Protein AF-A0A7W1DJZ7-F1 (afdb_monomer)

Nearest PDB structures (foldseek):
  4xce-assembly1_H  TM=2.435E-01  e=8.761E+00  Homo sapiens
  4x6c-assembly1_A  TM=1.626E-01  e=9.303E+00  Homo sapiens

Secondary structure (DSSP, 8-state):
-HHHHHHHHHHHHHHHHHHTB-TTHHHHHHHHHHHHH-S--S-HHHHTTSTT--S--HHHHHHHHHH--B-HHHHHHHHHHSPPTT-TTSPPPB--EEEEEE-TT-TT-TTPEEEE-TT-TT-SEEEEEEEEEPPPB----------

Mean predicted aligned error: 12.3 Å

Radius of gyration: 19.79 Å; Cα contacts (8 Å, |Δi|>4): 154; chains: 1; bounding box: 42×34×57 Å

Structure (mmCIF, N/CA/C/O backbone):
data_AF-A0A7W1DJZ7-F1
#
_entry.id   AF-A0A7W1DJZ7-F1
#
loop_
_atom_site.group_PDB
_atom_site.id
_atom_site.type_symbol
_atom_site.label_atom_id
_atom_site.label_alt_id
_atom_site.label_comp_id
_atom_site.label_asym_id
_atom_site.label_entity_id
_atom_site.label_seq_id
_atom_site.pdbx_PDB_ins_code
_atom_site.Cartn_x
_atom_site.Cartn_y
_atom_site.Cartn_z
_atom_site.occupancy
_atom_site.B_iso_or_equiv
_atom_site.auth_seq_id
_atom_site.auth_comp_id
_atom_site.auth_asym_id
_atom_site.auth_atom_id
_atom_site.pdbx_PDB_model_num
ATOM 1 N N . MET A 1 1 ? -9.803 -17.907 22.586 1.00 56.53 1 MET A N 1
ATOM 2 C CA . MET A 1 1 ? -10.602 -16.677 22.417 1.00 56.53 1 MET A CA 1
ATOM 3 C C . MET A 1 1 ? -9.814 -15.678 21.581 1.00 56.53 1 MET A C 1
ATOM 5 O O . MET A 1 1 ? -10.307 -15.305 20.534 1.00 56.53 1 MET A O 1
ATOM 9 N N . GLU A 1 2 ? -8.538 -15.445 21.903 1.00 64.69 2 GLU A N 1
ATOM 10 C CA . GLU A 1 2 ? -7.638 -14.523 21.177 1.00 64.69 2 GLU A CA 1
ATOM 11 C C . GLU A 1 2 ? -7.531 -14.709 19.653 1.00 64.69 2 GLU A C 1
ATOM 13 O O . GLU A 1 2 ? -7.484 -13.737 18.910 1.00 64.69 2 GLU A O 1
ATOM 18 N N . THR A 1 3 ? -7.536 -15.943 19.140 1.00 74.06 3 THR A N 1
ATOM 19 C CA . THR A 1 3 ? -7.428 -16.176 17.686 1.00 74.06 3 THR A CA 1
ATOM 20 C C . THR A 1 3 ? -8.658 -15.689 16.919 1.00 74.06 3 THR A C 1
ATOM 22 O O . THR A 1 3 ? -8.542 -15.283 15.768 1.00 74.06 3 THR A O 1
ATOM 25 N N . PHE A 1 4 ? -9.843 -15.737 17.535 1.00 80.06 4 PHE A N 1
ATOM 26 C CA . PHE A 1 4 ? -11.073 -15.260 16.905 1.00 80.06 4 PHE A CA 1
ATOM 27 C C . PHE A 1 4 ? -11.070 -13.733 16.801 1.00 80.06 4 PHE A C 1
ATOM 29 O O . PHE A 1 4 ? -11.406 -13.200 15.747 1.00 80.06 4 PHE A O 1
ATOM 36 N N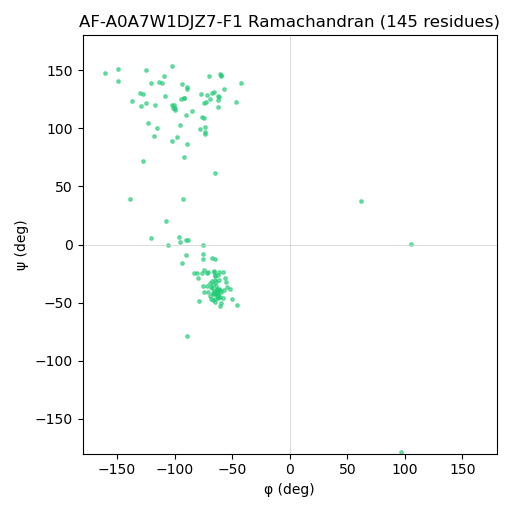 . ASP A 1 5 ? -10.602 -13.058 17.850 1.00 80.69 5 ASP A N 1
ATOM 37 C CA . ASP A 1 5 ? -10.486 -11.600 17.891 1.00 80.69 5 ASP A CA 1
ATOM 38 C C . ASP A 1 5 ? -9.432 -11.103 16.890 1.00 80.69 5 ASP A C 1
ATOM 40 O O . ASP A 1 5 ? -9.704 -10.194 16.108 1.00 80.69 5 ASP A O 1
ATOM 44 N N . ALA A 1 6 ? -8.281 -11.779 16.802 1.00 80.50 6 ALA A N 1
ATOM 45 C CA . ALA A 1 6 ? -7.252 -11.478 15.806 1.00 80.50 6 ALA A CA 1
ATOM 46 C C . ALA A 1 6 ? -7.744 -11.692 14.360 1.00 80.50 6 ALA A C 1
ATOM 48 O O . ALA A 1 6 ? -7.486 -10.872 13.479 1.00 80.50 6 ALA A O 1
ATOM 49 N N . LEU A 1 7 ? -8.491 -12.771 14.097 1.00 85.50 7 LEU A N 1
ATOM 50 C CA . LEU A 1 7 ? -9.089 -13.013 12.780 1.00 85.50 7 LEU A CA 1
ATOM 51 C C . LEU A 1 7 ? -10.175 -11.986 12.439 1.00 85.50 7 LEU A C 1
ATOM 53 O O . LEU A 1 7 ? -10.330 -11.633 11.270 1.00 85.50 7 LEU A O 1
ATOM 57 N N . HIS A 1 8 ? -10.930 -11.517 13.432 1.00 86.75 8 HIS A N 1
ATOM 58 C CA . HIS A 1 8 ? -11.924 -10.467 13.249 1.00 86.75 8 HIS A CA 1
ATOM 59 C C . HIS A 1 8 ? -11.259 -9.124 12.926 1.00 86.75 8 HIS A C 1
ATOM 61 O O . HIS A 1 8 ? -11.645 -8.481 11.953 1.00 86.75 8 HIS A O 1
ATOM 67 N N . ALA A 1 9 ? -10.218 -8.747 13.673 1.00 84.44 9 ALA A N 1
ATOM 68 C CA . ALA A 1 9 ? -9.414 -7.558 13.396 1.00 84.44 9 ALA A CA 1
ATOM 69 C C . ALA A 1 9 ? -8.809 -7.611 11.985 1.00 84.44 9 ALA A C 1
ATOM 71 O O . ALA A 1 9 ? -8.959 -6.672 11.209 1.00 84.44 9 ALA A O 1
ATOM 72 N N . PHE A 1 10 ? -8.237 -8.755 11.595 1.00 86.44 10 PHE A N 1
ATOM 73 C CA . PHE A 1 10 ? -7.684 -8.942 10.253 1.00 86.44 10 PHE A CA 1
ATOM 74 C C . PHE A 1 10 ? -8.735 -8.816 9.142 1.00 86.44 10 PHE A C 1
ATOM 76 O O . PHE A 1 10 ? -8.462 -8.239 8.091 1.00 86.44 10 PHE A O 1
ATOM 83 N N . ARG A 1 11 ? -9.948 -9.341 9.351 1.00 89.50 11 ARG A N 1
ATOM 84 C CA . ARG A 1 11 ? -11.052 -9.163 8.394 1.00 89.50 11 ARG A CA 1
ATOM 85 C C . ARG A 1 11 ? -11.460 -7.700 8.283 1.00 89.50 11 ARG A C 1
ATOM 87 O O . ARG A 1 11 ? -11.531 -7.195 7.171 1.00 89.50 11 ARG A O 1
ATOM 94 N N . SER A 1 12 ? -11.635 -7.023 9.416 1.00 89.00 12 SER A N 1
ATOM 95 C CA . SER A 1 12 ? -11.980 -5.601 9.444 1.00 89.00 12 SER A CA 1
ATOM 96 C C . SER A 1 12 ? -10.923 -4.747 8.741 1.00 89.00 12 SER A C 1
ATOM 98 O O . SER A 1 12 ? -11.273 -3.853 7.981 1.00 89.00 12 SER A O 1
ATOM 100 N N . PHE A 1 13 ? -9.637 -5.052 8.938 1.00 89.25 13 PHE A N 1
ATOM 101 C CA . PHE A 1 13 ? -8.545 -4.386 8.231 1.00 89.25 13 PHE A CA 1
ATOM 102 C C . PHE A 1 13 ? -8.640 -4.589 6.715 1.00 89.25 13 PHE A C 1
ATOM 104 O O . PHE A 1 13 ? -8.492 -3.639 5.952 1.00 89.25 13 PHE A O 1
ATOM 111 N N . ARG A 1 14 ? -8.904 -5.823 6.262 1.00 91.25 14 ARG A N 1
ATOM 112 C CA . ARG A 1 14 ? -9.040 -6.135 4.830 1.00 91.25 14 ARG A CA 1
ATOM 113 C C . ARG A 1 14 ? -10.215 -5.404 4.189 1.00 91.25 14 ARG A C 1
ATOM 115 O O . ARG A 1 14 ? -10.068 -4.954 3.056 1.00 91.25 14 ARG A O 1
ATOM 122 N N . ASP A 1 15 ? -11.333 -5.286 4.898 1.00 92.25 15 ASP A N 1
ATOM 123 C CA . ASP A 1 15 ? -12.508 -4.556 4.420 1.00 92.25 15 ASP A CA 1
ATOM 124 C C . ASP A 1 15 ? -12.183 -3.059 4.279 1.00 92.25 15 ASP A C 1
ATOM 126 O O . ASP A 1 15 ? -12.342 -2.500 3.195 1.00 92.25 15 ASP A O 1
ATOM 130 N N . SER A 1 16 ? -11.590 -2.442 5.308 1.00 92.06 16 SER A N 1
ATOM 131 C CA . SER A 1 16 ? -11.139 -1.042 5.258 1.00 92.06 16 SER A CA 1
ATOM 132 C C . SER A 1 16 ? -10.072 -0.794 4.183 1.00 92.06 16 SER A C 1
ATOM 134 O O . SER A 1 16 ? -10.080 0.234 3.507 1.00 92.06 16 SER A O 1
ATOM 136 N N . PHE A 1 17 ? -9.145 -1.738 3.988 1.00 91.31 17 PHE A N 1
ATOM 137 C CA . PHE A 1 17 ? -8.142 -1.658 2.927 1.00 91.31 17 PHE A CA 1
ATOM 138 C C . PHE A 1 17 ? -8.797 -1.688 1.545 1.00 91.31 17 PHE A C 1
ATOM 140 O O . PHE A 1 17 ? -8.403 -0.923 0.669 1.00 91.31 17 PHE A O 1
ATOM 147 N N . TYR A 1 18 ? -9.807 -2.540 1.351 1.00 92.19 18 TYR A N 1
ATOM 148 C CA . TYR A 1 18 ? -10.540 -2.618 0.092 1.00 92.19 18 TYR A CA 1
ATOM 149 C C . TYR A 1 18 ? -11.291 -1.314 -0.218 1.00 92.19 18 TYR A C 1
ATOM 151 O O . TYR A 1 18 ? -11.318 -0.897 -1.373 1.00 92.19 18 TYR A O 1
ATOM 159 N N . GLU A 1 19 ? -11.826 -0.629 0.798 1.00 93.06 19 GLU A N 1
ATOM 160 C CA . GLU A 1 19 ? -12.464 0.690 0.648 1.00 93.06 19 GLU A CA 1
ATOM 161 C C . GLU A 1 19 ? -11.488 1.800 0.220 1.00 93.06 19 GLU A C 1
ATOM 163 O O . GLU A 1 19 ? -11.906 2.767 -0.410 1.00 93.06 19 GLU A O 1
ATOM 168 N N . CYS A 1 20 ? -10.185 1.651 0.483 1.00 92.31 20 CYS A N 1
ATOM 169 C CA . CYS A 1 20 ? -9.160 2.593 0.011 1.00 92.31 20 CYS A CA 1
ATOM 170 C C . CYS A 1 20 ? -8.841 2.435 -1.491 1.00 92.31 20 CYS A C 1
ATOM 172 O O . CYS A 1 20 ? -8.063 3.213 -2.054 1.00 92.31 20 CYS A O 1
ATOM 174 N N . LEU A 1 21 ? -9.373 1.397 -2.144 1.00 91.38 21 LEU A N 1
ATOM 175 C CA . LEU A 1 21 ? -9.121 1.094 -3.547 1.00 91.38 21 LEU A CA 1
ATOM 176 C C . LEU A 1 21 ? -10.305 1.555 -4.400 1.00 91.38 21 LEU A C 1
ATOM 178 O O . LEU A 1 21 ? -11.404 1.020 -4.312 1.00 91.38 21 LEU A O 1
ATOM 182 N N . ASP A 1 22 ? -10.056 2.493 -5.309 1.00 87.31 22 ASP A N 1
ATOM 183 C CA . ASP A 1 22 ? -11.098 3.032 -6.182 1.00 87.31 22 ASP A CA 1
ATOM 184 C C . ASP A 1 22 ? -11.214 2.215 -7.475 1.00 87.31 22 ASP A C 1
ATOM 186 O O . ASP A 1 22 ? -12.108 1.394 -7.697 1.00 87.31 22 ASP A O 1
ATOM 190 N N . ARG A 1 23 ? -10.286 2.458 -8.406 1.00 88.06 23 ARG A N 1
ATOM 191 C CA . ARG A 1 23 ? -10.367 1.904 -9.756 1.00 88.06 23 ARG A CA 1
ATOM 192 C C . ARG A 1 23 ? -9.621 0.583 -9.791 1.00 88.06 23 ARG A C 1
ATOM 194 O O . ARG A 1 23 ? -8.432 0.540 -9.492 1.00 88.06 23 ARG A O 1
ATOM 201 N N . ARG A 1 24 ? -10.311 -0.469 -10.250 1.00 84.50 24 ARG A N 1
ATOM 202 C CA . ARG A 1 24 ? -9.802 -1.855 -10.301 1.00 84.50 24 ARG A CA 1
ATOM 203 C C . ARG A 1 24 ? -9.464 -2.423 -8.914 1.00 84.50 24 ARG A C 1
ATOM 205 O O . ARG A 1 24 ? -8.517 -3.198 -8.803 1.00 84.50 24 ARG A O 1
ATOM 212 N N . ALA A 1 25 ? -10.267 -2.076 -7.906 1.00 86.81 25 ALA A N 1
ATOM 213 C CA . ALA A 1 25 ? -10.112 -2.510 -6.518 1.00 86.81 25 ALA A CA 1
ATOM 214 C C . ALA A 1 25 ? -9.840 -4.012 -6.376 1.00 86.81 25 ALA A C 1
ATOM 216 O O . ALA A 1 25 ? -8.809 -4.387 -5.836 1.00 86.81 25 ALA A O 1
ATOM 217 N N . ASP A 1 26 ? -10.669 -4.862 -6.989 1.00 87.31 26 ASP A N 1
ATOM 218 C CA . ASP A 1 26 ? -10.457 -6.315 -7.017 1.00 87.31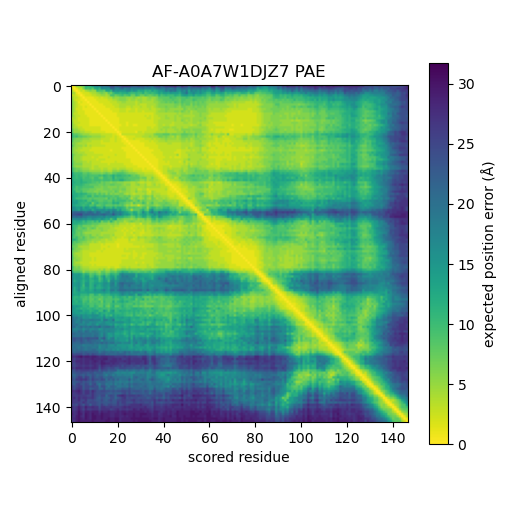 26 ASP A CA 1
ATOM 219 C C . ASP A 1 26 ? -9.040 -6.727 -7.457 1.00 87.31 26 ASP A C 1
ATOM 221 O O . ASP A 1 26 ? -8.409 -7.580 -6.843 1.00 87.31 26 ASP A O 1
ATOM 225 N N . ALA A 1 27 ? -8.538 -6.136 -8.546 1.00 86.50 27 ALA A N 1
ATOM 226 C CA . ALA A 1 27 ? -7.252 -6.518 -9.123 1.00 86.50 27 ALA A CA 1
ATOM 227 C C . ALA A 1 27 ? -6.076 -5.984 -8.296 1.00 86.50 27 ALA A C 1
ATOM 229 O O . ALA A 1 27 ? -5.065 -6.667 -8.163 1.00 86.50 27 ALA A O 1
ATOM 230 N N . LEU A 1 28 ? -6.211 -4.782 -7.728 1.00 87.50 28 LEU A N 1
ATOM 231 C CA . LEU A 1 28 ? -5.233 -4.228 -6.791 1.00 87.50 28 LEU A CA 1
ATOM 232 C C . LEU A 1 28 ? -5.192 -5.040 -5.494 1.00 87.50 28 LEU A C 1
ATOM 234 O O . LEU A 1 28 ? -4.115 -5.328 -4.987 1.00 87.50 28 LEU A O 1
ATOM 238 N N . PHE A 1 29 ? -6.348 -5.472 -5.002 1.00 89.31 29 PHE A N 1
ATOM 239 C CA . PHE A 1 29 ? -6.453 -6.284 -3.802 1.00 89.31 29 PHE A CA 1
ATOM 240 C C . PHE A 1 29 ? -5.829 -7.673 -3.990 1.00 89.31 29 PHE A C 1
ATOM 24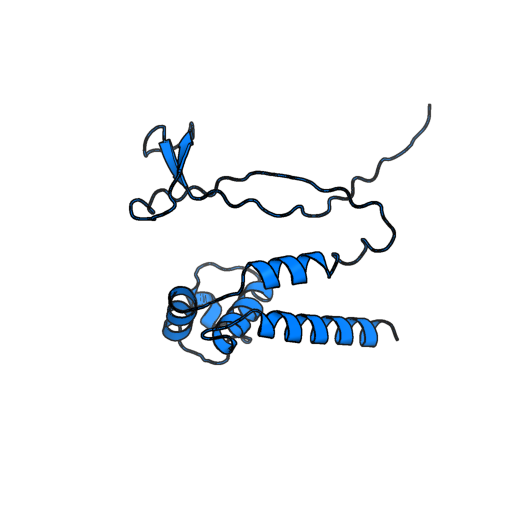2 O O . PHE A 1 29 ? -5.019 -8.093 -3.166 1.00 89.31 29 PHE A O 1
ATOM 249 N N . GLU A 1 30 ? -6.140 -8.365 -5.094 1.00 88.00 30 GLU A N 1
ATOM 250 C CA . GLU A 1 30 ? -5.495 -9.642 -5.443 1.00 88.00 30 GLU A CA 1
ATOM 251 C C . GLU A 1 30 ? -3.976 -9.478 -5.625 1.00 88.00 30 GLU A C 1
ATOM 253 O O . GLU A 1 30 ? -3.207 -10.334 -5.185 1.00 88.00 30 GLU A O 1
ATOM 258 N N . LEU A 1 31 ? -3.525 -8.369 -6.226 1.00 86.69 31 LEU A N 1
ATOM 259 C CA . LEU A 1 31 ? -2.103 -8.056 -6.369 1.00 86.69 31 LEU A CA 1
ATOM 260 C C . LEU A 1 31 ? -1.418 -7.881 -5.008 1.00 86.69 31 LEU A C 1
ATOM 262 O O . LEU A 1 31 ? -0.339 -8.432 -4.801 1.00 86.69 31 LEU A O 1
ATOM 266 N N . THR A 1 32 ? -2.025 -7.135 -4.084 1.00 89.06 32 THR A N 1
ATOM 267 C CA . THR A 1 32 ? -1.486 -6.936 -2.733 1.00 89.06 32 THR A CA 1
ATOM 268 C C . THR A 1 32 ? -1.427 -8.252 -1.963 1.00 89.06 32 THR A C 1
ATOM 270 O O . THR A 1 32 ? -0.402 -8.557 -1.359 1.00 89.06 32 THR A O 1
ATOM 273 N N . ASP A 1 33 ? -2.475 -9.074 -2.033 1.00 87.50 33 ASP A N 1
ATOM 274 C CA . ASP A 1 33 ? -2.508 -10.393 -1.387 1.00 87.50 33 ASP A CA 1
ATOM 275 C C . ASP A 1 33 ? -1.431 -11.333 -1.969 1.00 87.50 33 ASP A C 1
ATOM 277 O O . ASP A 1 33 ? -0.759 -12.053 -1.228 1.00 87.50 33 ASP A O 1
ATOM 281 N N . ALA A 1 34 ? -1.188 -11.277 -3.284 1.00 86.88 34 ALA A N 1
ATOM 282 C CA . ALA A 1 34 ? -0.096 -11.992 -3.946 1.00 86.88 34 ALA A CA 1
ATOM 283 C C . ALA A 1 34 ? 1.294 -11.479 -3.550 1.00 86.88 34 ALA A C 1
ATOM 285 O O . ALA A 1 34 ? 2.185 -12.291 -3.315 1.00 86.88 34 ALA A O 1
ATOM 286 N N . LEU A 1 35 ? 1.483 -10.162 -3.440 1.00 88.06 35 LEU A N 1
ATOM 287 C CA . LEU A 1 35 ? 2.741 -9.556 -2.993 1.00 88.06 35 LEU A CA 1
ATOM 288 C C . LEU A 1 35 ? 3.090 -9.960 -1.560 1.00 88.06 35 LEU A C 1
ATOM 290 O O . LEU A 1 35 ? 4.230 -10.325 -1.297 1.00 88.06 35 LEU A O 1
ATOM 294 N N . LEU A 1 36 ? 2.113 -9.914 -0.652 1.00 87.25 36 LEU A N 1
ATOM 295 C CA . LEU A 1 36 ? 2.309 -10.254 0.760 1.00 87.25 36 LEU A CA 1
ATOM 296 C C . LEU A 1 36 ? 2.503 -11.760 0.990 1.00 87.25 36 LEU A C 1
ATOM 298 O O . LEU A 1 36 ? 3.108 -12.147 1.986 1.00 87.25 36 LEU A O 1
ATOM 302 N N . SER A 1 37 ? 1.996 -12.602 0.085 1.00 85.62 37 SER A N 1
ATOM 303 C CA . SER A 1 37 ? 2.109 -14.065 0.184 1.00 85.62 37 SER A CA 1
ATOM 304 C C . SER A 1 37 ? 3.314 -14.641 -0.565 1.00 85.62 37 SER A C 1
ATOM 306 O O . SER A 1 37 ? 3.662 -15.803 -0.356 1.00 85.62 37 SER A O 1
ATOM 308 N N . ALA A 1 38 ? 3.933 -13.872 -1.463 1.00 84.69 38 ALA A N 1
ATOM 309 C CA . ALA A 1 38 ? 5.073 -14.332 -2.240 1.00 84.69 38 ALA A CA 1
ATOM 310 C C . ALA A 1 38 ? 6.353 -14.326 -1.392 1.00 84.69 38 ALA A C 1
ATOM 312 O O . ALA A 1 38 ? 6.720 -13.316 -0.801 1.00 84.69 38 ALA A O 1
ATOM 313 N N . GLU A 1 39 ? 7.079 -15.444 -1.392 1.00 79.75 39 GLU A N 1
ATOM 314 C CA . GLU A 1 39 ? 8.374 -15.561 -0.705 1.00 79.75 39 GLU A CA 1
ATOM 315 C C . GLU A 1 39 ? 9.463 -14.710 -1.381 1.00 79.75 39 GLU A C 1
ATOM 317 O O . GLU A 1 39 ? 10.306 -14.109 -0.717 1.00 79.75 39 GLU A O 1
ATOM 322 N N . ALA A 1 40 ? 9.431 -14.627 -2.713 1.00 80.44 40 ALA A N 1
ATOM 323 C CA . ALA A 1 40 ? 10.320 -13.787 -3.502 1.00 80.44 40 ALA A CA 1
ATOM 324 C C . ALA A 1 40 ? 9.626 -13.318 -4.786 1.00 80.44 40 ALA A C 1
ATOM 326 O O . ALA A 1 40 ? 8.933 -14.084 -5.458 1.00 80.44 40 ALA A O 1
ATOM 327 N N . VAL A 1 41 ? 9.856 -12.058 -5.160 1.00 79.88 41 VAL A N 1
ATOM 328 C CA . VAL A 1 41 ? 9.265 -11.453 -6.360 1.00 79.88 41 VAL A CA 1
ATOM 329 C C . VAL A 1 41 ? 10.368 -11.115 -7.352 1.00 79.88 41 VAL A C 1
ATOM 331 O O . VAL A 1 41 ? 11.051 -10.105 -7.225 1.00 79.88 41 VAL A O 1
ATOM 334 N N . SER A 1 42 ? 10.547 -11.965 -8.364 1.00 79.56 42 SER A N 1
ATOM 335 C CA . SER A 1 42 ? 11.534 -11.724 -9.429 1.00 79.56 42 SER A CA 1
ATOM 336 C C . SER A 1 42 ? 11.013 -10.800 -10.535 1.00 79.56 42 SER A C 1
ATOM 338 O O . SER A 1 42 ? 11.796 -10.182 -11.248 1.00 79.56 42 SER A O 1
ATOM 340 N N . SER A 1 43 ? 9.691 -10.731 -10.721 1.00 79.81 43 SER A N 1
ATOM 341 C CA . SER A 1 43 ? 9.031 -9.881 -11.717 1.00 79.81 43 SER A CA 1
ATOM 342 C C . SER A 1 43 ? 7.555 -9.682 -11.355 1.00 79.81 43 SER A C 1
ATOM 344 O O . SER A 1 43 ? 6.942 -10.627 -10.851 1.00 79.81 43 SER A O 1
ATOM 346 N N . PRO A 1 44 ? 6.938 -8.525 -11.672 1.00 77.94 44 PRO A N 1
ATOM 347 C CA . PRO A 1 44 ? 5.506 -8.310 -11.467 1.00 77.94 44 PRO A CA 1
ATOM 348 C C . PRO A 1 44 ? 4.636 -9.380 -12.135 1.00 77.94 44 PRO A C 1
ATOM 350 O O . PRO A 1 44 ? 3.652 -9.822 -11.557 1.00 77.94 44 PRO A O 1
ATOM 353 N N . VAL A 1 45 ? 5.025 -9.882 -13.313 1.00 80.19 45 VAL A N 1
ATOM 354 C CA . VAL A 1 45 ? 4.271 -10.945 -14.005 1.00 80.19 45 VAL A CA 1
ATOM 355 C C . VAL A 1 45 ? 4.265 -12.242 -13.206 1.00 80.19 45 VAL A C 1
ATOM 357 O O . VAL A 1 45 ? 3.275 -12.969 -13.229 1.00 80.19 45 VAL A O 1
ATOM 360 N N . HIS A 1 46 ? 5.336 -12.526 -12.464 1.00 80.12 46 HIS A N 1
ATOM 361 C CA . HIS A 1 46 ? 5.429 -13.736 -11.654 1.00 80.12 46 HIS A CA 1
ATOM 362 C C . HIS A 1 46 ? 4.349 -13.783 -10.559 1.00 80.12 46 HIS A C 1
ATOM 364 O O . HIS A 1 46 ? 3.900 -14.864 -10.188 1.00 80.12 46 HIS A O 1
ATOM 370 N N . LEU A 1 47 ? 3.856 -12.624 -10.107 1.00 80.88 47 LEU A N 1
ATOM 371 C CA . LEU A 1 47 ? 2.762 -12.535 -9.135 1.00 80.88 47 LEU A CA 1
ATOM 372 C C . LEU A 1 47 ? 1.440 -13.076 -9.685 1.00 80.88 47 LEU A C 1
ATOM 374 O O . LEU A 1 47 ? 0.637 -13.605 -8.925 1.00 80.88 47 LEU A O 1
ATOM 378 N N . SER A 1 48 ? 1.235 -13.029 -11.005 1.00 79.06 48 SER A N 1
ATOM 379 C CA . SER A 1 48 ? 0.039 -13.607 -11.633 1.00 79.06 48 SER A CA 1
ATOM 380 C C . SER A 1 48 ? -0.026 -15.137 -11.549 1.00 79.06 48 SER A C 1
ATOM 382 O O . SER A 1 48 ? -1.073 -15.715 -11.832 1.00 79.06 48 SER A O 1
ATOM 384 N N . LEU A 1 49 ? 1.078 -15.786 -11.157 1.00 77.38 49 LEU A N 1
ATOM 385 C CA . LEU A 1 49 ? 1.163 -17.230 -10.932 1.00 77.38 49 LEU A CA 1
ATOM 386 C C . LEU A 1 49 ? 0.836 -17.625 -9.484 1.00 77.38 49 LEU A C 1
ATOM 388 O O . LEU A 1 49 ? 0.731 -18.815 -9.193 1.00 77.38 49 LEU A O 1
ATOM 392 N N . GLN A 1 50 ? 0.705 -16.658 -8.570 1.00 76.75 50 GLN A N 1
ATOM 393 C CA . GLN A 1 50 ? 0.386 -16.934 -7.171 1.00 76.75 50 GLN A CA 1
ATOM 394 C C . GLN A 1 50 ? -1.060 -17.416 -7.029 1.00 76.75 50 GLN A C 1
ATOM 396 O O . GLN A 1 50 ? -1.959 -16.945 -7.723 1.00 76.75 50 GLN A O 1
ATOM 401 N N . ALA A 1 51 ? -1.302 -18.331 -6.087 1.00 68.88 51 ALA A N 1
ATOM 402 C CA . ALA A 1 51 ? -2.630 -18.912 -5.860 1.00 68.88 51 ALA A CA 1
ATOM 403 C C . ALA A 1 51 ? -3.697 -17.873 -5.452 1.00 68.88 51 ALA A C 1
ATOM 405 O O . ALA A 1 51 ? -4.895 -18.094 -5.643 1.00 68.88 51 ALA A O 1
ATOM 406 N N . SER A 1 52 ? -3.267 -16.741 -4.893 1.00 71.62 52 SER A N 1
ATOM 407 C CA . SER A 1 52 ? -4.109 -15.593 -4.549 1.00 71.62 52 SER A CA 1
ATOM 408 C C . SER A 1 52 ? -4.556 -14.775 -5.765 1.00 71.62 52 SER A C 1
ATOM 410 O O . SER A 1 52 ? -5.594 -14.119 -5.699 1.00 71.62 52 SER A O 1
ATOM 412 N N . HIS A 1 53 ? -3.851 -14.860 -6.898 1.00 68.69 53 HIS A N 1
ATOM 413 C CA . HIS A 1 53 ? -4.188 -14.141 -8.123 1.00 68.69 53 HIS A CA 1
ATOM 414 C C . HIS A 1 53 ? -5.148 -14.971 -8.988 1.00 68.69 53 HIS A C 1
ATOM 416 O O . HIS A 1 53 ? -4.757 -15.737 -9.872 1.00 68.69 53 HIS A O 1
ATOM 422 N N . ARG A 1 54 ? -6.448 -14.844 -8.714 1.00 69.00 54 ARG A N 1
ATOM 423 C CA . ARG A 1 54 ? -7.494 -15.696 -9.305 1.00 69.00 54 ARG A CA 1
ATOM 424 C C . ARG A 1 54 ? -7.889 -15.248 -10.707 1.00 69.00 54 ARG A C 1
ATOM 426 O O . ARG A 1 54 ? -8.361 -16.058 -11.506 1.00 69.00 54 ARG A O 1
ATOM 433 N N . ARG A 1 55 ? -7.689 -13.972 -11.039 1.00 67.44 55 ARG A N 1
ATOM 434 C CA . ARG A 1 55 ? -8.018 -13.409 -12.356 1.00 67.44 55 ARG A CA 1
ATOM 435 C C . ARG A 1 55 ? -6.798 -13.498 -13.280 1.00 67.44 55 ARG A C 1
ATOM 437 O O . ARG A 1 55 ? -6.093 -12.527 -13.524 1.00 67.44 55 ARG A O 1
ATOM 444 N N . GLY A 1 56 ? -6.529 -14.714 -13.759 1.00 58.56 56 GLY A N 1
ATOM 445 C CA . GLY A 1 56 ? -5.276 -15.165 -14.385 1.00 58.56 56 GLY A CA 1
ATOM 446 C C . GLY A 1 56 ? -4.840 -14.541 -15.719 1.00 58.56 56 GLY A C 1
ATOM 447 O O . GLY A 1 56 ? -4.637 -15.267 -16.686 1.00 58.56 56 GLY A O 1
ATOM 448 N N . TRP A 1 57 ? -4.597 -13.231 -15.782 1.00 64.00 57 TRP A N 1
ATOM 449 C CA . TRP A 1 57 ? -3.916 -12.622 -16.929 1.00 64.00 57 TRP A CA 1
ATOM 450 C C . TRP A 1 57 ? -2.884 -11.589 -16.476 1.00 64.00 57 TRP A C 1
ATOM 452 O O . TRP A 1 57 ? -3.228 -10.603 -15.831 1.00 64.00 57 TRP A O 1
ATOM 462 N N . GLY A 1 58 ? -1.618 -11.759 -16.876 1.00 64.75 58 GLY A N 1
ATOM 463 C CA . GLY A 1 58 ? -0.560 -10.771 -16.616 1.00 64.75 58 GLY A CA 1
ATOM 464 C C . GLY A 1 58 ? -0.863 -9.379 -17.196 1.00 64.75 58 GLY A C 1
ATOM 465 O O . GLY A 1 58 ? -0.392 -8.374 -16.673 1.00 64.75 58 GLY A O 1
ATOM 466 N N . SER A 1 59 ? -1.715 -9.288 -18.225 1.00 70.12 59 SER A N 1
ATOM 467 C CA . SER A 1 59 ? -2.215 -8.009 -18.751 1.00 70.12 59 SER A CA 1
ATOM 468 C C . SER A 1 59 ? -3.161 -7.294 -17.784 1.00 70.12 59 SER A C 1
ATOM 470 O O . SER A 1 59 ? -3.157 -6.066 -17.723 1.00 70.12 59 SER A O 1
ATOM 472 N N . LEU A 1 60 ? -3.951 -8.038 -17.001 1.00 72.69 60 LEU A N 1
ATOM 473 C CA . LEU A 1 60 ? -4.827 -7.468 -15.980 1.00 72.69 60 LEU A CA 1
ATOM 474 C C . LEU A 1 60 ? -4.005 -6.850 -14.848 1.00 72.69 60 LEU A C 1
ATOM 476 O O . LEU A 1 60 ? -4.367 -5.773 -14.381 1.00 72.69 60 LEU A O 1
ATOM 480 N N . LEU A 1 61 ? -2.884 -7.482 -14.485 1.00 81.38 61 LEU A N 1
ATOM 481 C CA . LEU A 1 61 ? -1.931 -6.973 -13.500 1.00 81.38 61 LEU A CA 1
ATOM 482 C C . LEU A 1 61 ? -1.339 -5.629 -13.934 1.00 81.38 61 LEU A C 1
ATOM 484 O O . LEU A 1 61 ? -1.443 -4.645 -13.206 1.00 81.38 61 LEU A O 1
ATOM 488 N N . TYR A 1 62 ? -0.789 -5.545 -15.148 1.00 81.81 62 TYR A N 1
ATOM 489 C CA . TYR A 1 62 ? -0.236 -4.280 -15.641 1.00 81.81 62 TYR A CA 1
ATOM 490 C C . TYR A 1 62 ? -1.295 -3.202 -15.790 1.00 81.81 62 TYR A C 1
ATOM 492 O O . TYR A 1 62 ? -1.075 -2.054 -15.418 1.00 81.81 62 TYR A O 1
ATOM 500 N N . ALA A 1 63 ? -2.477 -3.571 -16.266 1.00 82.31 63 ALA A N 1
ATOM 501 C CA . ALA A 1 63 ? -3.548 -2.614 -16.400 1.00 82.31 63 ALA A CA 1
ATOM 502 C C . ALA A 1 63 ? -4.118 -2.195 -15.024 1.00 82.31 63 ALA A C 1
ATOM 504 O O . ALA A 1 63 ? -4.654 -1.099 -14.916 1.00 82.31 63 ALA A O 1
ATOM 505 N N . ALA A 1 64 ? -3.987 -3.004 -13.965 1.00 85.25 64 ALA A N 1
ATOM 506 C CA . ALA A 1 64 ? -4.262 -2.595 -12.585 1.00 85.25 64 ALA A CA 1
ATOM 507 C C . ALA A 1 64 ? -3.197 -1.645 -12.031 1.00 85.25 64 ALA A C 1
ATOM 509 O O . ALA A 1 64 ? -3.556 -0.707 -11.340 1.00 85.25 64 ALA A O 1
ATOM 510 N N . LEU A 1 65 ? -1.922 -1.811 -12.377 1.00 85.06 65 LEU A N 1
ATOM 511 C CA . LEU A 1 65 ? -0.875 -0.858 -11.992 1.00 85.06 65 LEU A CA 1
ATOM 512 C C . LEU A 1 65 ? -1.013 0.482 -12.727 1.00 85.06 65 LEU A C 1
ATOM 514 O O . LEU A 1 65 ? -0.919 1.542 -12.123 1.00 85.06 65 LEU A O 1
ATOM 518 N N . GLU A 1 66 ? -1.277 0.438 -14.029 1.00 87.19 66 GLU A N 1
ATOM 519 C CA . GLU A 1 66 ? -1.377 1.632 -14.871 1.00 87.19 66 GLU A CA 1
ATOM 520 C C . GLU A 1 66 ? -2.683 2.395 -14.635 1.00 87.19 66 GLU A C 1
ATOM 522 O O . GLU A 1 66 ? -2.715 3.626 -14.599 1.00 87.19 66 GLU A O 1
ATOM 527 N N . HIS A 1 67 ? -3.787 1.661 -14.478 1.00 87.00 67 HIS A N 1
ATOM 528 C CA . HIS A 1 67 ? -5.106 2.253 -14.319 1.00 87.00 67 HIS A CA 1
ATOM 529 C C . HIS A 1 67 ? -5.628 2.174 -12.883 1.00 87.00 67 HIS A C 1
ATOM 531 O O . HIS A 1 67 ? -6.719 2.666 -12.612 1.00 87.00 67 HIS A O 1
ATOM 537 N N . GLY A 1 68 ? -4.894 1.599 -11.947 1.00 87.06 68 GLY A N 1
ATOM 538 C CA . GLY A 1 68 ? -5.292 1.562 -10.547 1.00 87.06 68 GLY A CA 1
ATOM 539 C C . GLY A 1 68 ? -5.438 2.962 -9.972 1.00 87.06 68 GLY A C 1
ATOM 540 O O . GLY A 1 68 ? -4.742 3.895 -10.380 1.00 87.06 68 GLY A O 1
ATOM 541 N N . ARG A 1 69 ? -6.373 3.125 -9.041 1.00 91.25 69 ARG A N 1
ATOM 542 C CA . ARG A 1 69 ? -6.446 4.318 -8.195 1.00 91.25 69 ARG A CA 1
ATOM 543 C C . ARG A 1 69 ? -6.569 3.863 -6.752 1.00 91.25 69 ARG A C 1
ATOM 545 O O . ARG A 1 69 ? -7.376 2.985 -6.463 1.00 91.25 69 ARG A O 1
ATOM 552 N N . ILE A 1 70 ? -5.721 4.436 -5.911 1.00 91.25 70 ILE A N 1
ATOM 553 C CA . ILE A 1 70 ? -5.626 4.159 -4.484 1.00 91.25 70 ILE A CA 1
ATOM 554 C C . ILE A 1 70 ? -5.722 5.513 -3.799 1.00 91.25 70 ILE A C 1
ATOM 556 O O . ILE A 1 70 ? -4.981 6.432 -4.171 1.00 91.25 70 ILE A O 1
ATOM 560 N N . ASP A 1 71 ? -6.606 5.630 -2.817 1.00 91.31 71 ASP A N 1
ATOM 561 C CA . ASP A 1 71 ? -6.589 6.762 -1.904 1.00 91.31 71 ASP A CA 1
ATOM 562 C C . ASP A 1 71 ? -5.397 6.592 -0.955 1.00 91.31 71 ASP A C 1
ATOM 564 O O . ASP A 1 71 ? -5.435 5.863 0.038 1.00 91.31 71 ASP A O 1
ATOM 568 N N . ALA A 1 72 ? -4.283 7.226 -1.323 1.00 88.31 72 ALA A N 1
ATOM 569 C CA . ALA A 1 72 ? -3.043 7.131 -0.569 1.00 88.31 72 ALA A CA 1
ATOM 570 C C . ALA A 1 72 ? -3.160 7.748 0.832 1.00 88.31 72 ALA A C 1
ATOM 572 O O . ALA A 1 72 ? -2.409 7.344 1.716 1.00 88.31 72 ALA A O 1
ATOM 573 N N . GLU A 1 73 ? -4.060 8.711 1.041 1.00 89.19 73 GLU A N 1
ATOM 574 C CA . GLU A 1 73 ? -4.239 9.331 2.352 1.00 89.19 73 GLU A CA 1
ATOM 575 C C . GLU A 1 73 ? -5.070 8.432 3.262 1.00 89.19 73 GLU A C 1
ATOM 577 O O . GLU A 1 73 ? -4.616 8.097 4.355 1.00 89.19 73 GLU A O 1
ATOM 582 N N . ALA A 1 74 ? -6.205 7.928 2.771 1.00 88.50 74 ALA A N 1
ATOM 583 C CA . ALA A 1 74 ? -7.010 6.955 3.506 1.00 88.50 74 ALA A CA 1
ATOM 584 C C . ALA A 1 74 ? -6.193 5.703 3.871 1.00 88.50 74 ALA A C 1
ATOM 586 O O . ALA A 1 74 ? -6.274 5.210 4.998 1.00 88.50 74 ALA A O 1
ATOM 587 N N . LEU A 1 75 ? -5.333 5.236 2.958 1.00 89.19 75 LEU A N 1
ATOM 588 C CA . LEU A 1 75 ? -4.436 4.113 3.223 1.00 89.19 75 LEU A CA 1
ATOM 589 C C . LEU A 1 75 ? -3.404 4.429 4.316 1.00 89.19 75 LEU A C 1
ATOM 591 O O . LEU A 1 75 ? -3.150 3.584 5.174 1.00 89.19 75 LEU A O 1
ATOM 595 N N . ARG A 1 76 ? -2.799 5.625 4.313 1.00 87.38 76 ARG A N 1
ATOM 596 C CA . ARG A 1 76 ? -1.868 6.038 5.379 1.00 87.38 76 ARG A CA 1
ATOM 597 C C . ARG A 1 76 ? -2.567 6.106 6.727 1.00 87.38 76 ARG A C 1
ATOM 599 O O . ARG A 1 76 ? -2.015 5.622 7.709 1.00 87.38 76 ARG A O 1
ATOM 606 N N . GLU A 1 77 ? -3.764 6.682 6.771 1.00 88.38 77 GLU A N 1
ATOM 607 C CA . GLU A 1 77 ? -4.553 6.749 7.998 1.00 88.38 77 GLU A CA 1
ATOM 608 C C . GLU A 1 77 ? -4.913 5.356 8.518 1.00 88.38 77 GLU A C 1
ATOM 610 O O . GLU A 1 77 ? -4.811 5.116 9.718 1.00 88.38 77 GLU A O 1
ATOM 615 N N . LEU A 1 78 ? -5.302 4.433 7.633 1.00 88.19 78 LEU A N 1
ATOM 616 C CA . LEU A 1 78 ? -5.583 3.046 7.998 1.00 88.19 78 LEU A CA 1
ATOM 617 C C . LEU A 1 78 ? -4.348 2.379 8.618 1.00 88.19 78 LEU A C 1
ATOM 619 O O . LEU A 1 78 ? -4.424 1.846 9.719 1.00 88.19 78 LEU A O 1
ATOM 623 N N . LEU A 1 79 ? -3.190 2.484 7.961 1.00 85.38 79 LEU A N 1
ATOM 624 C CA . LEU A 1 79 ? -1.938 1.909 8.464 1.00 85.38 79 LEU A CA 1
ATOM 625 C C . LEU A 1 79 ? -1.461 2.552 9.774 1.00 85.38 79 LEU A C 1
ATOM 627 O O . LEU A 1 79 ? -0.816 1.888 10.577 1.00 85.38 79 LEU A O 1
ATOM 631 N N . ALA A 1 80 ? -1.760 3.832 10.001 1.00 83.50 80 ALA A N 1
ATOM 632 C CA . ALA A 1 80 ? -1.421 4.518 11.246 1.00 83.50 80 ALA A CA 1
ATOM 633 C C . ALA A 1 80 ? -2.349 4.139 12.416 1.00 83.50 80 ALA A C 1
ATOM 635 O O . ALA A 1 80 ? -1.952 4.282 13.572 1.00 83.50 80 ALA A O 1
ATOM 636 N N . ARG A 1 81 ? -3.581 3.693 12.130 1.00 81.50 81 ARG A N 1
ATOM 637 C CA . ARG A 1 81 ? -4.570 3.283 13.142 1.00 81.50 81 ARG A CA 1
ATOM 638 C C . ARG A 1 81 ? -4.332 1.878 13.680 1.00 81.50 81 ARG A C 1
ATOM 640 O O . ARG A 1 81 ? -4.693 1.638 14.827 1.00 81.50 81 ARG A O 1
ATOM 647 N N . ASP A 1 82 ? -3.744 0.994 12.879 1.00 74.38 82 ASP A N 1
ATOM 648 C CA . ASP A 1 82 ? -3.479 -0.396 13.248 1.00 74.38 82 ASP A CA 1
ATOM 649 C C . ASP A 1 82 ? -1.992 -0.582 13.610 1.00 74.38 82 ASP A C 1
ATOM 651 O O . ASP A 1 82 ? -1.168 -0.867 12.732 1.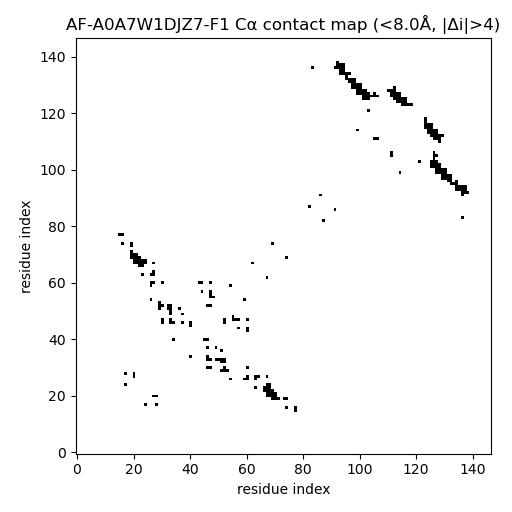00 74.38 82 ASP A O 1
ATOM 655 N N . PRO A 1 83 ? -1.604 -0.390 14.889 1.00 65.69 83 PRO A N 1
ATOM 656 C CA . PRO A 1 83 ? -0.226 -0.573 15.323 1.00 65.69 83 PRO A CA 1
ATOM 657 C C . PRO A 1 83 ? 0.261 -2.004 15.067 1.00 65.69 83 PRO A C 1
ATOM 659 O O . PRO A 1 83 ? -0.473 -2.986 15.194 1.00 65.69 83 PRO A O 1
ATOM 662 N N . LEU A 1 84 ? 1.545 -2.130 14.720 1.00 64.06 84 LEU A N 1
ATOM 663 C CA . LEU A 1 84 ? 2.193 -3.430 14.559 1.00 64.06 84 LEU A CA 1
ATOM 664 C C . LEU A 1 84 ? 2.070 -4.231 15.865 1.00 64.06 84 LEU A C 1
ATOM 666 O O . LEU A 1 84 ? 2.321 -3.702 16.950 1.00 64.06 84 LEU A O 1
ATOM 670 N N . ALA A 1 85 ? 1.692 -5.506 15.744 1.00 60.47 85 ALA A N 1
ATOM 671 C CA . ALA A 1 85 ? 1.454 -6.392 16.879 1.00 60.47 85 ALA A CA 1
ATOM 672 C C . ALA A 1 85 ? 2.589 -6.306 17.919 1.00 60.47 85 ALA A C 1
ATOM 674 O O . ALA A 1 85 ? 3.752 -6.549 17.594 1.00 60.47 85 ALA A O 1
ATOM 675 N N . GLY A 1 86 ? 2.237 -5.971 19.166 1.00 58.94 86 GLY A N 1
ATOM 676 C CA . GLY A 1 86 ? 3.177 -5.842 20.288 1.00 58.94 86 GLY A CA 1
ATOM 677 C C . GLY A 1 86 ? 3.503 -4.409 20.729 1.00 58.94 86 GLY A C 1
ATOM 678 O O . GLY A 1 86 ? 4.263 -4.253 21.676 1.00 58.94 86 GLY A O 1
ATOM 679 N N . ALA A 1 87 ? 2.929 -3.381 20.094 1.00 60.34 87 ALA A N 1
ATOM 680 C CA . ALA A 1 87 ? 3.155 -1.973 20.450 1.00 60.34 87 ALA A CA 1
ATOM 681 C C . ALA A 1 87 ? 2.101 -1.362 21.405 1.00 60.34 87 ALA A C 1
ATOM 683 O O . ALA A 1 87 ? 2.186 -0.177 21.713 1.00 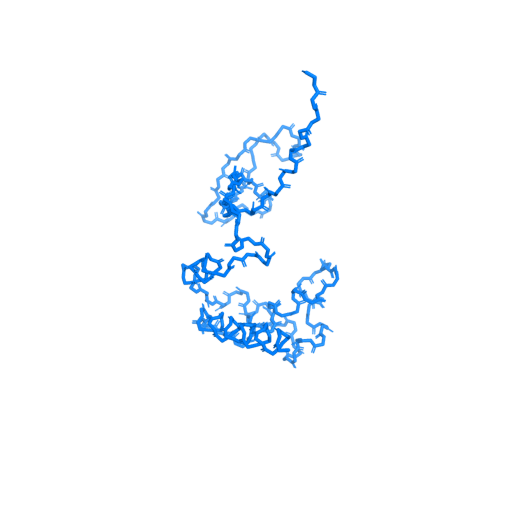60.34 87 ALA A O 1
ATOM 684 N N . GLU A 1 88 ? 1.119 -2.144 21.867 1.00 62.53 88 GLU A N 1
ATOM 685 C CA . GLU A 1 88 ? -0.062 -1.664 22.617 1.00 62.53 88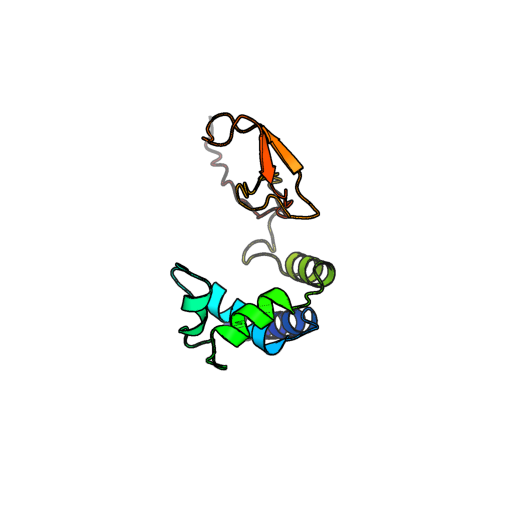 GLU A CA 1
ATOM 686 C C . GLU A 1 88 ? 0.292 -0.979 23.957 1.00 62.53 88 GLU A C 1
ATOM 688 O O . GLU A 1 88 ? -0.391 -0.043 24.366 1.00 62.53 88 GLU A O 1
ATOM 693 N N . ASP A 1 89 ? 1.384 -1.400 24.608 1.00 65.94 89 ASP A N 1
ATOM 694 C CA . ASP A 1 89 ? 1.760 -0.963 25.965 1.00 65.94 89 ASP A CA 1
ATOM 695 C C . ASP A 1 89 ? 3.135 -0.265 26.045 1.00 65.94 89 ASP A C 1
ATOM 697 O O . ASP A 1 89 ? 3.614 0.064 27.134 1.00 65.94 89 ASP A O 1
ATOM 701 N N . GLU A 1 90 ? 3.796 -0.024 24.909 1.00 67.88 90 GLU A N 1
ATOM 702 C CA . GLU A 1 90 ? 5.133 0.577 24.865 1.00 67.88 90 GLU A CA 1
ATOM 703 C C . GLU A 1 90 ? 5.112 2.003 24.314 1.00 67.88 90 GLU A C 1
ATOM 705 O O . GLU A 1 90 ? 4.360 2.335 23.400 1.00 67.88 90 GLU A O 1
ATOM 710 N N . GLN A 1 91 ? 5.981 2.868 24.849 1.00 70.69 91 GLN A N 1
ATOM 711 C CA . GLN A 1 91 ? 6.162 4.209 24.299 1.00 70.69 91 GLN A CA 1
ATOM 712 C C . GLN A 1 91 ? 6.691 4.095 22.857 1.00 70.69 91 GLN A C 1
ATOM 714 O O . GLN A 1 91 ? 7.797 3.581 22.664 1.00 70.69 91 GLN A O 1
ATOM 719 N N . PRO A 1 92 ? 5.956 4.584 21.842 1.00 70.31 92 PRO A N 1
ATOM 720 C CA . PRO A 1 92 ? 6.359 4.400 20.457 1.00 70.31 92 PRO A CA 1
ATOM 721 C C . PRO A 1 92 ? 7.609 5.233 20.153 1.00 70.31 92 PRO A C 1
ATOM 723 O O . PRO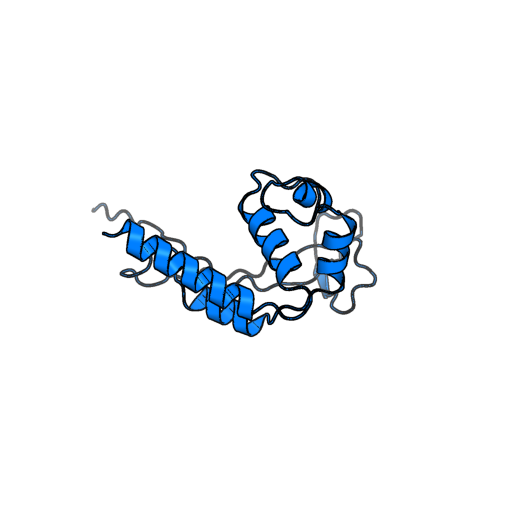 A 1 92 ? 7.633 6.451 20.355 1.00 70.31 92 PRO A O 1
ATOM 726 N N . ILE A 1 93 ? 8.654 4.570 19.656 1.00 74.38 93 ILE A N 1
ATOM 727 C CA . ILE A 1 93 ? 9.869 5.209 19.141 1.00 74.38 93 ILE A CA 1
ATOM 728 C C . ILE A 1 93 ? 9.801 5.187 17.618 1.00 74.38 93 ILE A C 1
ATOM 730 O O . ILE A 1 93 ? 9.762 4.123 17.000 1.00 74.38 93 ILE A O 1
ATOM 734 N N . TYR A 1 94 ? 9.823 6.373 17.018 1.00 75.06 94 TYR A N 1
ATOM 735 C CA . TYR A 1 94 ? 9.720 6.546 15.576 1.00 75.06 94 TYR A CA 1
ATOM 736 C C . TYR A 1 94 ? 11.101 6.766 14.957 1.00 75.06 94 TYR A C 1
ATOM 738 O O . TYR A 1 94 ? 11.753 7.780 15.217 1.00 75.06 94 TYR A O 1
ATOM 746 N N . ALA A 1 95 ? 11.540 5.830 14.116 1.00 78.94 95 ALA A N 1
ATOM 747 C CA . ALA A 1 95 ? 12.706 6.024 13.266 1.00 78.94 95 ALA A CA 1
ATOM 748 C C . ALA A 1 95 ? 12.278 6.754 11.988 1.00 78.94 95 ALA A C 1
ATOM 750 O O . ALA A 1 95 ? 11.507 6.219 11.197 1.00 78.94 95 ALA A O 1
ATOM 751 N N . VAL A 1 96 ? 12.764 7.981 11.796 1.00 79.00 96 VAL A N 1
ATOM 752 C CA . VAL A 1 96 ? 12.505 8.758 10.579 1.00 79.00 96 VAL A CA 1
ATOM 753 C C . VAL A 1 96 ? 13.728 8.666 9.681 1.00 79.00 96 VAL A C 1
ATOM 755 O O . VAL A 1 96 ? 14.814 9.092 10.072 1.00 79.00 96 VAL A O 1
ATOM 758 N N . ASP A 1 97 ? 13.536 8.129 8.481 1.00 78.94 97 ASP A N 1
ATOM 759 C CA . ASP A 1 97 ? 14.548 8.091 7.431 1.00 78.94 97 ASP A CA 1
ATOM 760 C C . ASP A 1 97 ? 14.006 8.724 6.145 1.00 78.94 97 ASP A C 1
ATOM 762 O O . ASP A 1 97 ? 12.806 8.689 5.862 1.00 78.94 97 ASP A O 1
ATOM 766 N N . VAL A 1 98 ? 14.911 9.309 5.362 1.00 73.38 98 VAL A N 1
ATOM 767 C CA . VAL A 1 98 ? 14.624 9.790 4.010 1.00 73.38 98 VAL A CA 1
ATOM 768 C C . VAL A 1 98 ? 15.508 9.000 3.061 1.00 73.38 98 VAL A C 1
ATOM 770 O O . VAL A 1 98 ? 16.655 9.365 2.800 1.00 73.38 98 VAL A O 1
ATOM 773 N N . SER A 1 99 ? 14.957 7.913 2.534 1.00 72.00 99 SER A N 1
ATOM 774 C CA . SER A 1 99 ? 15.622 7.099 1.527 1.00 72.00 99 SER A CA 1
ATOM 775 C C . SER A 1 99 ? 15.297 7.606 0.122 1.00 72.00 99 SER A C 1
ATOM 777 O O . SER A 1 99 ? 14.167 7.952 -0.229 1.00 72.00 99 SER A O 1
ATOM 779 N N . VAL A 1 100 ? 16.339 7.674 -0.700 1.00 72.38 100 VAL A N 1
ATOM 780 C CA . VAL A 1 100 ? 16.253 8.033 -2.116 1.00 72.38 100 VAL A CA 1
ATOM 781 C C . VAL A 1 100 ? 16.168 6.728 -2.902 1.00 72.38 100 VAL A C 1
ATOM 783 O O . VAL A 1 100 ? 17.029 5.866 -2.727 1.00 72.38 100 VAL A O 1
ATOM 786 N N . TRP A 1 101 ? 15.145 6.566 -3.748 1.00 69.69 101 TRP A N 1
ATOM 787 C CA . TRP A 1 101 ? 15.016 5.388 -4.611 1.00 69.69 101 TRP A CA 1
ATOM 788 C C . TRP A 1 101 ? 15.528 5.683 -6.031 1.00 69.69 101 TRP A C 1
ATOM 790 O O . TRP A 1 101 ? 14.763 6.167 -6.881 1.00 69.69 101 TRP A O 1
ATOM 800 N N . PRO A 1 102 ? 16.817 5.409 -6.316 1.00 69.00 102 PRO A N 1
ATOM 801 C CA . PRO A 1 102 ? 17.443 5.797 -7.570 1.00 69.00 102 PRO A CA 1
ATOM 802 C C . PRO A 1 102 ? 16.731 5.130 -8.747 1.00 69.00 102 PRO A C 1
ATOM 804 O O . PRO A 1 102 ? 16.567 3.913 -8.783 1.00 69.00 102 PRO A O 1
ATOM 807 N N . SER A 1 103 ? 16.308 5.929 -9.724 1.00 67.88 103 SER A N 1
ATOM 808 C CA . SER A 1 103 ? 15.590 5.448 -10.905 1.00 67.88 103 SER A CA 1
ATOM 809 C C . SER A 1 103 ? 16.287 5.969 -12.155 1.00 67.88 103 SER A C 1
ATOM 811 O O . SER A 1 103 ? 15.790 6.870 -12.825 1.00 67.88 103 SER A O 1
ATOM 813 N N . CYS A 1 104 ? 17.467 5.415 -12.450 1.00 66.81 104 CYS A N 1
ATOM 814 C CA . CYS A 1 104 ? 18.343 5.888 -13.528 1.00 66.81 104 CYS A CA 1
ATOM 815 C C . CYS A 1 104 ? 17.653 5.930 -14.902 1.00 66.81 104 CYS A C 1
ATOM 817 O O . CYS A 1 104 ? 17.934 6.831 -15.683 1.00 66.81 104 CYS A O 1
ATOM 819 N N . ASP A 1 105 ? 16.710 5.020 -15.157 1.00 69.75 105 ASP A N 1
ATOM 820 C CA . ASP A 1 105 ? 15.990 4.920 -16.433 1.00 69.75 105 ASP A CA 1
ATOM 821 C C . ASP A 1 105 ? 14.694 5.759 -16.477 1.00 69.75 105 ASP A C 1
ATOM 823 O O . ASP A 1 105 ? 13.947 5.725 -17.455 1.00 69.75 105 ASP A O 1
ATOM 827 N N . ALA A 1 106 ? 14.392 6.530 -15.427 1.00 66.94 106 ALA A N 1
ATOM 828 C CA . ALA A 1 106 ? 13.161 7.316 -15.307 1.00 66.94 106 ALA A CA 1
ATOM 829 C C . ALA A 1 106 ? 13.317 8.764 -15.813 1.00 66.94 106 ALA A C 1
ATOM 831 O O . ALA A 1 106 ? 12.762 9.699 -15.228 1.00 66.94 106 ALA A O 1
ATOM 832 N N . GLU A 1 107 ? 14.052 8.970 -16.912 1.00 66.88 107 GLU A N 1
ATOM 833 C CA . GLU A 1 107 ? 14.348 10.303 -17.473 1.00 66.88 107 GLU A CA 1
ATOM 834 C C . GLU A 1 107 ? 13.086 11.131 -17.779 1.00 66.88 107 GLU A C 1
ATOM 836 O O . GLU A 1 107 ? 13.103 12.359 -17.693 1.00 66.88 107 GLU A O 1
ATOM 841 N N . SER A 1 108 ? 11.975 10.455 -18.091 1.00 69.62 108 SER A N 1
ATOM 842 C CA . SER A 1 108 ? 10.686 11.069 -18.441 1.00 69.62 108 SER A CA 1
ATOM 843 C C . SER A 1 108 ? 9.701 11.187 -17.268 1.00 69.62 108 SER A C 1
ATOM 845 O O . SER A 1 108 ? 8.548 11.559 -17.486 1.00 69.62 108 SER A O 1
ATOM 847 N N . SER A 1 109 ? 10.108 10.871 -16.031 1.00 65.94 109 SER A N 1
ATOM 848 C CA . SER A 1 109 ? 9.202 10.958 -14.878 1.00 65.94 109 SER A CA 1
ATOM 849 C C . SER A 1 109 ? 8.907 12.423 -14.500 1.00 65.94 109 SER A C 1
ATOM 851 O O . SER A 1 109 ? 9.849 13.211 -14.325 1.00 65.94 109 SER A O 1
ATOM 853 N N . PRO A 1 110 ? 7.623 12.813 -14.356 1.00 64.06 110 PRO A N 1
ATOM 854 C CA . PRO A 1 110 ? 7.226 14.194 -14.074 1.00 64.06 110 PRO A CA 1
ATOM 855 C C . PRO A 1 110 ? 7.671 14.701 -12.692 1.00 64.06 110 PRO A C 1
ATOM 857 O O . PRO A 1 110 ? 7.836 15.905 -12.526 1.00 64.06 110 PRO A O 1
ATOM 860 N N . GLU A 1 111 ? 7.931 13.808 -11.732 1.00 66.69 111 GLU A N 1
ATOM 861 C CA . GLU A 1 111 ? 8.311 14.145 -10.346 1.00 66.69 111 GLU A CA 1
ATOM 862 C C . GLU A 1 111 ? 9.796 13.871 -10.030 1.00 66.69 111 GLU A C 1
ATOM 864 O O . GLU A 1 111 ? 10.181 13.727 -8.871 1.00 66.69 111 GLU A O 1
ATOM 869 N N . ARG A 1 112 ? 10.664 13.782 -11.048 1.00 68.25 112 ARG A N 1
ATOM 870 C CA . ARG A 1 112 ? 12.086 13.464 -10.826 1.00 68.25 112 ARG A CA 1
ATOM 871 C C . ARG A 1 112 ? 12.826 14.587 -10.079 1.00 68.25 112 ARG A C 1
ATOM 873 O O . ARG A 1 112 ? 12.810 15.746 -10.496 1.00 68.25 112 ARG A O 1
ATOM 880 N N . GLY A 1 113 ? 13.552 14.221 -9.028 1.00 67.81 113 GLY A N 1
ATOM 881 C CA . GLY A 1 113 ? 14.596 15.030 -8.398 1.00 67.81 113 GLY A CA 1
ATOM 882 C C . GLY A 1 113 ? 15.990 14.549 -8.807 1.00 67.81 113 GLY A C 1
ATOM 883 O O . GLY A 1 113 ? 16.166 13.381 -9.147 1.00 67.81 113 GLY A O 1
ATOM 884 N N . PHE A 1 114 ? 16.985 15.438 -8.778 1.00 70.69 114 PHE A N 1
ATOM 885 C CA . PHE A 1 114 ? 18.389 15.081 -9.006 1.00 70.69 114 PHE A CA 1
ATOM 886 C C . PHE A 1 114 ? 19.116 14.963 -7.669 1.00 70.69 114 PHE A C 1
ATOM 888 O O . PHE A 1 114 ? 19.245 15.952 -6.948 1.00 70.69 114 PHE A O 1
ATOM 895 N N . TYR A 1 115 ? 19.612 13.766 -7.358 1.00 71.75 115 TYR A N 1
ATOM 896 C CA . TYR A 1 115 ? 20.357 13.500 -6.127 1.00 71.75 115 TYR A CA 1
ATOM 897 C C . TYR A 1 115 ? 21.805 13.154 -6.446 1.00 71.75 115 TYR A C 1
ATOM 899 O O . TYR A 1 115 ? 22.083 12.448 -7.419 1.00 71.75 115 TYR A O 1
ATOM 907 N N . TYR A 1 116 ? 22.728 13.662 -5.625 1.00 72.00 116 TYR A N 1
ATOM 908 C CA . TYR A 1 116 ? 24.141 13.340 -5.768 1.00 72.00 116 TYR A CA 1
ATOM 909 C C . TYR A 1 116 ? 24.401 11.905 -5.310 1.00 72.00 116 TYR A C 1
ATOM 911 O O . TYR A 1 116 ? 24.128 11.576 -4.155 1.00 72.00 116 TYR A O 1
ATOM 919 N N . HIS A 1 117 ? 24.956 11.069 -6.187 1.00 64.81 117 HIS A N 1
ATOM 920 C CA . HIS A 1 117 ? 25.376 9.714 -5.837 1.00 64.81 117 HIS A CA 1
ATOM 921 C C . HIS A 1 117 ? 26.828 9.489 -6.290 1.00 64.81 117 HIS A C 1
ATOM 923 O O . HIS A 1 117 ? 27.121 9.576 -7.482 1.00 64.81 117 HIS A O 1
ATOM 929 N N . PRO A 1 118 ? 27.768 9.195 -5.371 1.00 58.06 118 PRO A N 1
ATOM 930 C CA . PRO A 1 118 ? 29.198 9.173 -5.689 1.00 58.06 118 PRO A CA 1
ATOM 931 C C . PRO A 1 118 ? 29.665 7.942 -6.492 1.00 58.06 118 PRO A C 1
ATOM 933 O O . PRO A 1 118 ? 30.850 7.841 -6.791 1.00 58.06 118 PRO A O 1
ATOM 936 N N . ALA A 1 119 ? 28.780 6.994 -6.828 1.00 58.06 119 ALA A N 1
ATOM 937 C CA . ALA A 1 119 ? 29.165 5.672 -7.337 1.00 58.06 119 ALA A CA 1
ATOM 938 C C . ALA A 1 119 ? 28.287 5.154 -8.494 1.00 58.06 119 ALA A C 1
ATOM 940 O O . ALA A 1 119 ? 27.971 3.967 -8.547 1.00 58.06 119 ALA A O 1
ATOM 941 N N . THR A 1 120 ? 27.881 6.018 -9.428 1.00 58.12 120 THR A N 1
ATOM 942 C CA . THR A 1 120 ? 27.063 5.614 -10.587 1.00 58.12 120 THR A CA 1
ATOM 943 C C . THR A 1 120 ? 27.733 5.913 -11.925 1.00 58.12 120 THR A C 1
ATOM 945 O O . THR A 1 120 ? 28.298 6.984 -12.135 1.00 58.12 120 THR A O 1
ATOM 948 N N . ALA A 1 121 ? 27.615 4.972 -12.870 1.00 59.00 121 ALA A N 1
ATOM 949 C CA . ALA A 1 121 ? 28.139 5.090 -14.237 1.00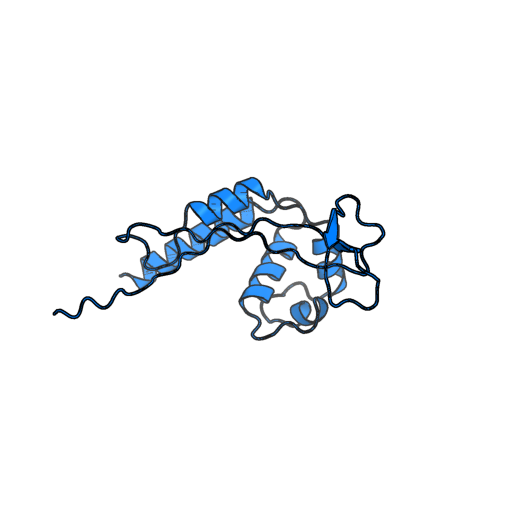 59.00 121 ALA A CA 1
ATOM 950 C C . ALA A 1 121 ? 27.463 6.200 -15.076 1.00 59.00 121 ALA A C 1
ATOM 952 O O . ALA A 1 121 ? 27.978 6.567 -16.127 1.00 59.00 121 ALA A O 1
ATOM 953 N N . ALA A 1 122 ? 26.337 6.748 -14.605 1.00 55.03 122 ALA A N 1
ATOM 954 C CA . ALA A 1 122 ? 25.549 7.789 -15.270 1.00 55.03 122 ALA A CA 1
ATOM 955 C C . ALA A 1 122 ? 25.994 9.236 -14.942 1.00 55.03 122 ALA A C 1
ATOM 957 O O . ALA A 1 122 ? 25.365 10.190 -15.391 1.00 55.03 122 ALA A O 1
ATOM 958 N N . GLY A 1 123 ? 27.074 9.420 -14.170 1.00 58.31 123 GLY A N 1
ATOM 959 C CA . GLY A 1 123 ? 27.518 10.731 -13.682 1.00 58.31 123 GLY A CA 1
ATOM 960 C C . GLY A 1 123 ? 27.027 11.044 -12.259 1.00 58.31 123 GLY A C 1
ATOM 961 O O . GLY A 1 123 ? 26.401 10.197 -11.621 1.00 58.31 123 GLY A O 1
ATOM 962 N N . PRO A 1 124 ? 27.347 12.239 -11.724 1.00 56.66 124 PRO A N 1
ATOM 963 C CA . PRO A 1 124 ? 27.180 12.550 -10.303 1.00 56.66 124 PRO A CA 1
ATOM 964 C C . PRO A 1 124 ? 25.731 12.800 -9.872 1.00 56.66 124 PRO A C 1
ATOM 966 O O . PRO A 1 124 ? 25.487 12.858 -8.674 1.00 56.66 124 PRO A O 1
ATOM 969 N N . ALA A 1 125 ? 24.788 12.973 -10.802 1.00 58.12 125 ALA A N 1
ATOM 970 C CA . ALA A 1 125 ? 23.394 13.291 -10.504 1.00 58.12 125 ALA A CA 1
ATOM 971 C C . ALA A 1 125 ? 22.458 12.272 -11.157 1.00 58.12 125 ALA A C 1
ATOM 973 O O . ALA A 1 125 ? 22.456 12.130 -12.378 1.00 58.12 125 ALA A O 1
ATOM 974 N N . ILE A 1 126 ? 21.649 11.595 -10.344 1.00 59.53 126 ILE A N 1
ATOM 975 C CA . ILE A 1 126 ? 20.684 10.590 -10.800 1.00 59.53 126 ILE A CA 1
ATOM 976 C C . ILE A 1 126 ? 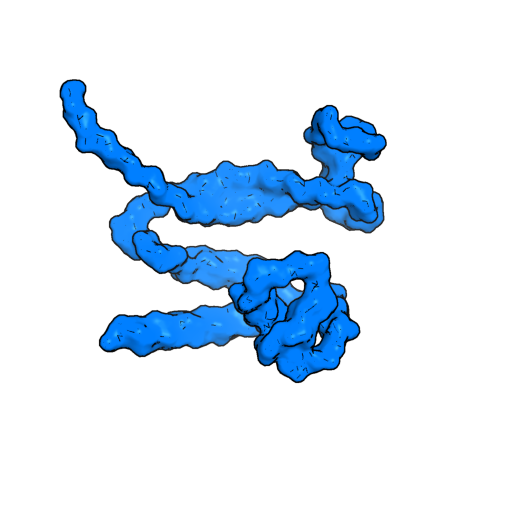19.244 11.082 -10.612 1.00 59.53 126 ILE A C 1
ATOM 978 O O . ILE A 1 126 ? 18.938 11.672 -9.568 1.00 59.53 126 ILE A O 1
ATOM 982 N N . PRO A 1 127 ? 18.351 10.839 -11.588 1.00 58.34 127 PRO A N 1
ATOM 983 C CA . PRO A 1 127 ? 16.925 11.028 -11.389 1.00 58.34 127 PRO A CA 1
ATOM 984 C C . PRO A 1 127 ? 16.405 10.029 -10.345 1.00 58.34 127 PRO A C 1
ATOM 986 O O . PRO A 1 127 ? 16.692 8.831 -10.388 1.00 58.34 127 PRO A O 1
ATOM 989 N N . SER A 1 128 ? 15.646 10.531 -9.378 1.00 58.16 128 SER A N 1
ATOM 990 C CA . SER A 1 128 ? 15.012 9.737 -8.326 1.00 58.16 128 SER A CA 1
ATOM 991 C C . SER A 1 128 ? 13.712 10.397 -7.894 1.00 58.16 128 SER A C 1
ATOM 993 O O . SER A 1 128 ? 13.612 11.623 -7.899 1.00 58.16 128 SER A O 1
ATOM 995 N N . CYS A 1 129 ? 12.755 9.602 -7.430 1.00 52.16 129 CYS A N 1
ATOM 996 C CA . CYS A 1 129 ? 11.717 10.098 -6.531 1.00 52.16 129 CYS A CA 1
ATOM 997 C C . CYS A 1 129 ? 12.182 9.848 -5.090 1.00 52.16 129 CYS A C 1
ATOM 999 O O . CYS A 1 129 ? 12.765 8.799 -4.803 1.00 52.16 129 CYS A O 1
ATOM 1001 N N . ALA A 1 130 ? 11.979 10.810 -4.193 1.00 54.09 130 ALA A N 1
ATOM 1002 C CA . ALA A 1 130 ? 12.097 10.569 -2.760 1.00 54.09 130 ALA A CA 1
ATOM 1003 C C . ALA A 1 130 ? 10.717 10.177 -2.243 1.00 54.09 130 ALA A C 1
ATOM 1005 O O . ALA A 1 130 ? 9.751 10.906 -2.464 1.00 54.09 130 ALA A O 1
ATOM 1006 N N . THR A 1 131 ? 10.628 9.039 -1.561 1.00 53.34 131 THR A N 1
ATOM 1007 C CA . THR A 1 131 ? 9.444 8.715 -0.770 1.00 53.34 131 THR A CA 1
ATOM 1008 C C . THR A 1 131 ? 9.837 8.823 0.692 1.00 53.34 131 THR A C 1
ATOM 1010 O O . THR A 1 131 ? 10.840 8.254 1.117 1.00 53.34 131 THR A O 1
ATOM 1013 N N . MET A 1 132 ? 9.074 9.585 1.468 1.00 45.47 132 MET A N 1
ATOM 1014 C CA . MET A 1 132 ? 9.211 9.552 2.917 1.00 45.47 132 MET A CA 1
ATOM 1015 C C . MET A 1 132 ? 8.539 8.266 3.393 1.00 45.47 132 MET A C 1
ATOM 1017 O O . MET A 1 132 ? 7.320 8.126 3.287 1.00 45.47 132 MET A O 1
ATOM 1021 N N . MET A 1 133 ? 9.330 7.301 3.858 1.00 43.31 133 MET A N 1
ATOM 1022 C CA . MET A 1 133 ? 8.785 6.114 4.504 1.00 43.31 133 MET A CA 1
ATOM 1023 C C . MET A 1 133 ? 8.324 6.535 5.902 1.00 43.31 133 MET A C 1
ATOM 1025 O O . MET A 1 133 ? 9.103 7.095 6.674 1.00 43.31 133 MET A O 1
ATOM 1029 N N . LEU A 1 134 ? 7.037 6.343 6.204 1.00 43.66 134 LEU A N 1
ATOM 1030 C CA . LEU A 1 134 ? 6.516 6.571 7.551 1.00 43.66 134 LEU A CA 1
ATOM 1031 C C . LEU A 1 134 ? 7.246 5.644 8.541 1.00 43.66 134 LEU A C 1
ATOM 1033 O O . LEU A 1 134 ? 7.636 4.536 8.164 1.00 43.66 134 LEU A O 1
ATOM 1037 N N . PRO A 1 135 ? 7.466 6.102 9.781 1.00 37.59 135 PRO A N 1
ATOM 1038 C CA . PRO A 1 135 ? 8.367 5.449 10.717 1.00 37.59 135 PRO A CA 1
ATOM 1039 C C . PRO A 1 135 ? 7.906 4.031 11.061 1.00 37.59 135 PRO A C 1
ATOM 1041 O O . PRO A 1 135 ? 6.775 3.823 11.494 1.00 37.59 135 PRO A O 1
ATOM 1044 N N . SER A 1 136 ? 8.805 3.061 10.918 1.00 40.56 136 SER A N 1
ATOM 1045 C CA . SER A 1 136 ? 8.641 1.710 11.449 1.00 40.56 136 SER A CA 1
ATOM 1046 C C . SER A 1 136 ? 9.190 1.641 12.877 1.00 40.56 136 SER A C 1
ATOM 1048 O O . SER A 1 136 ? 10.269 2.156 13.181 1.00 40.56 136 SER A O 1
ATOM 1050 N N . SER A 1 137 ? 8.414 1.031 13.774 1.00 40.59 137 SER A N 1
ATOM 1051 C CA . SER A 1 137 ? 8.747 0.876 15.191 1.00 40.59 137 SER A CA 1
ATOM 1052 C C . SER A 1 137 ? 10.010 0.028 15.359 1.00 40.59 137 SER A C 1
ATOM 1054 O O . SER A 1 137 ? 10.069 -1.108 14.886 1.00 40.59 137 SER A O 1
ATOM 1056 N N . PHE A 1 138 ? 11.020 0.555 16.052 1.00 41.50 138 PHE A N 1
ATOM 1057 C CA . PHE A 1 138 ? 12.229 -0.189 16.406 1.00 41.50 138 PHE A CA 1
ATOM 1058 C C . PHE A 1 138 ? 12.342 -0.306 17.925 1.00 41.50 138 PHE A C 1
ATOM 1060 O O . PHE A 1 138 ? 12.447 0.700 18.625 1.00 41.50 138 PHE A O 1
ATOM 1067 N N . HIS A 1 139 ? 12.354 -1.538 18.436 1.00 40.19 139 HIS A N 1
ATOM 1068 C CA . HIS A 1 139 ? 12.502 -1.808 19.862 1.00 40.19 139 HIS A CA 1
ATOM 1069 C C . HIS A 1 139 ? 13.977 -2.082 20.197 1.00 40.19 139 HIS A C 1
ATOM 1071 O O . HIS A 1 139 ? 14.507 -3.163 19.926 1.00 40.19 139 HIS A O 1
ATOM 1077 N N . ARG A 1 140 ? 14.666 -1.094 20.785 1.00 36.31 140 ARG A N 1
ATOM 1078 C CA . ARG A 1 140 ? 16.010 -1.282 21.348 1.00 36.31 140 ARG A CA 1
ATOM 1079 C C . ARG A 1 140 ? 15.877 -1.703 22.809 1.00 36.31 140 ARG A C 1
ATOM 1081 O O . ARG A 1 140 ? 15.473 -0.918 23.657 1.00 36.31 140 ARG A O 1
ATOM 1088 N N . LYS A 1 141 ? 16.248 -2.949 23.101 1.00 37.75 141 LYS A N 1
ATOM 1089 C CA . LYS A 1 141 ? 16.285 -3.481 24.465 1.00 37.75 141 LYS A CA 1
ATOM 1090 C C . LYS A 1 141 ? 17.536 -2.965 25.175 1.00 37.75 141 LYS A C 1
ATOM 1092 O O . LYS A 1 141 ? 18.632 -3.493 24.973 1.00 37.75 141 LYS A O 1
ATOM 1097 N N . ASP A 1 142 ? 17.387 -1.934 25.996 1.00 45.81 142 ASP A N 1
ATOM 1098 C CA . ASP A 1 142 ? 18.488 -1.447 26.820 1.00 45.81 142 ASP A CA 1
ATOM 1099 C C . ASP A 1 142 ? 18.720 -2.419 27.981 1.00 45.81 142 ASP A C 1
ATOM 1101 O O . ASP A 1 142 ? 17.924 -2.561 28.909 1.00 45.81 142 ASP A O 1
ATOM 1105 N N . SER A 1 143 ? 19.836 -3.140 27.898 1.00 40.69 143 SER A N 1
ATOM 1106 C CA . SER A 1 143 ? 20.334 -3.970 28.989 1.00 40.69 143 SER A CA 1
ATOM 1107 C C . SER A 1 143 ? 20.909 -3.050 30.065 1.00 40.69 143 SER A C 1
ATOM 1109 O O . SER A 1 143 ? 22.054 -2.614 29.967 1.00 40.69 143 SER A O 1
ATOM 1111 N N . SER A 1 144 ? 20.112 -2.740 31.087 1.00 41.19 144 SER A N 1
ATOM 1112 C CA . SER A 1 144 ? 20.619 -2.149 32.325 1.00 41.19 144 SER A CA 1
ATOM 1113 C C . SER A 1 144 ? 21.348 -3.235 33.121 1.00 41.19 144 SER A C 1
ATOM 1115 O O . SER A 1 144 ? 20.731 -4.103 33.736 1.00 41.19 144 SER A O 1
ATOM 1117 N N . GLY A 1 145 ? 22.678 -3.222 33.041 1.00 34.44 145 GLY A N 1
ATOM 1118 C CA . GLY A 1 145 ? 23.582 -4.014 33.867 1.00 34.44 145 GLY A CA 1
ATOM 1119 C C . GLY A 1 145 ? 24.537 -3.069 34.585 1.00 34.44 145 GLY A C 1
ATOM 1120 O O . GLY A 1 145 ? 25.426 -2.503 33.959 1.00 34.44 145 GLY A O 1
ATOM 1121 N N . ALA A 1 146 ? 24.282 -2.885 35.878 1.00 34.66 146 ALA A N 1
ATOM 1122 C CA . ALA A 1 146 ? 25.027 -2.085 36.844 1.00 34.66 146 ALA A CA 1
ATOM 1123 C C . ALA A 1 146 ? 26.557 -2.216 36.749 1.00 34.66 146 ALA A C 1
ATOM 1125 O O . ALA A 1 146 ? 27.049 -3.341 36.664 1.00 34.66 146 ALA A O 1
ATOM 1126 N N . ILE A 1 147 ? 27.269 -1.087 36.894 1.00 35.12 147 ILE A N 1
ATOM 1127 C CA . ILE A 1 147 ? 28.102 -0.769 38.076 1.00 35.12 147 ILE A CA 1
ATOM 1128 C C . ILE A 1 147 ? 28.050 0.745 38.310 1.00 35.12 147 ILE A C 1
ATOM 1130 O O . ILE A 1 147 ? 28.208 1.484 37.313 1.00 35.12 147 ILE A O 1
#

Sequence (147 aa):
METFDALHAFRSFRDSFYECLDRRADALFELTDALLSAEAVSSPVHLSLQASHRRGWGSLLYAALEHGRIDAEALRELLARDPLAGAEDEQPIYAVDVSVWPSCDAESSPERGFYYHPATAAGPAIPSCATMMLPSSFHRKDSSGAI

Foldseek 3Di:
DVVVVVVVVVVVLLVLQLVQWDPPSVLVSLLVVLVVPDPDDPDSLVSLVDPSNPVRDSVSSVCCVVVIDGNPVSVVVSCVVDDDPPCPPDDFDFDWDWDWDFDQPVPPPPQWDWDADPDDPSDGTTTTDIDGDGTDGDDDDDPPDDD

Solvent-accessible surface area (backbone atoms only — not comparable to full-atom values): 9136 Å² total; per-residue (Å²): 112,69,68,59,54,53,52,50,51,52,49,53,51,51,53,58,54,49,70,28,31,66,39,54,31,71,56,48,50,28,49,50,53,19,59,77,68,47,92,73,84,92,47,79,60,59,40,43,72,32,89,59,28,75,77,74,41,55,67,55,54,52,48,24,68,74,59,42,39,64,44,64,63,59,45,49,53,52,58,68,69,55,70,66,92,86,51,91,88,52,87,86,48,74,50,81,56,81,54,74,52,79,33,78,88,44,82,84,47,93,73,58,42,78,45,82,42,100,84,50,97,81,48,59,58,38,38,21,47,74,54,77,56,78,55,59,80,64,88,81,84,80,81,88,74,90,132

pLDDT: mean 72.33, std 15.67, range [34.44, 93.06]